Protein AF-A0A0C9V8F7-F1 (afdb_monomer_lite)

pLDDT: mean 87.79, std 12.81, range [54.88, 97.56]

Sequence (69 aa):
KHELAFGGQDGRLGHYPAKVEIPLREGTKEISCPSFFSSPANYKVMDEQMDKWISLKVIEPSRSLWATP

Organism: Sphaerobolus stellatus (strain SS14) (NCBI:txid990650)

Structure (mmCIF, N/CA/C/O backbone):
data_AF-A0A0C9V8F7-F1
#
_entry.id   AF-A0A0C9V8F7-F1
#
loop_
_atom_site.group_PDB
_atom_site.id
_atom_site.type_symbol
_atom_site.label_atom_id
_atom_site.label_alt_id
_atom_site.label_comp_id
_atom_site.label_asym_id
_atom_site.label_entity_id
_atom_site.label_seq_id
_atom_site.pdbx_PDB_ins_code
_atom_site.Cartn_x
_atom_site.Cartn_y
_atom_site.Cartn_z
_atom_site.occupancy
_atom_site.B_iso_or_equiv
_atom_site.auth_seq_id
_atom_site.auth_comp_id
_atom_site.auth_a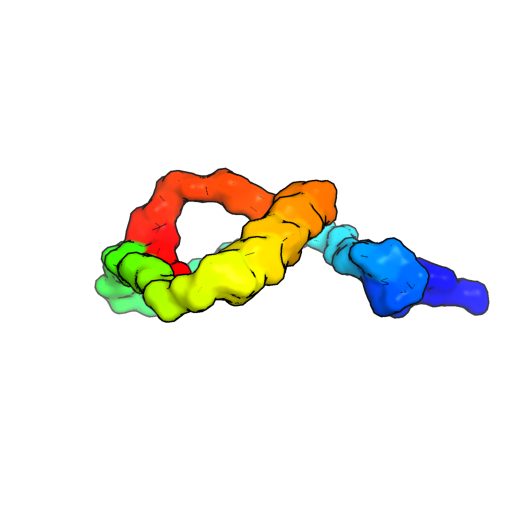sym_id
_atom_site.auth_atom_id
_atom_site.pdbx_PDB_model_num
ATOM 1 N N . LYS A 1 1 ? 6.313 -29.093 -16.910 1.00 54.88 1 LYS A N 1
ATOM 2 C CA . LYS A 1 1 ? 5.666 -27.984 -17.652 1.00 54.88 1 LYS A CA 1
ATOM 3 C C . LYS A 1 1 ? 4.740 -27.241 -16.682 1.00 54.88 1 LYS A C 1
ATOM 5 O O . LYS A 1 1 ? 3.579 -27.602 -16.582 1.00 54.88 1 LYS A O 1
ATOM 10 N N . HIS A 1 2 ? 5.280 -26.296 -15.904 1.00 67.12 2 HIS A N 1
ATOM 11 C CA . HIS A 1 2 ? 4.554 -25.510 -14.885 1.00 67.12 2 HIS A CA 1
ATOM 12 C C . HIS A 1 2 ? 5.108 -24.075 -14.830 1.00 67.12 2 HIS A C 1
ATOM 14 O O . HIS A 1 2 ? 5.458 -23.573 -13.770 1.00 67.12 2 HIS A O 1
ATOM 20 N N . GLU A 1 3 ? 5.242 -23.435 -15.994 1.00 63.97 3 GLU A N 1
ATOM 21 C CA . GLU A 1 3 ? 5.887 -22.115 -16.139 1.00 63.97 3 GLU A CA 1
ATOM 22 C C . GLU A 1 3 ? 5.162 -20.996 -15.371 1.00 63.97 3 GLU A C 1
ATOM 24 O O . GLU A 1 3 ? 5.788 -20.024 -14.979 1.00 63.97 3 GLU A O 1
ATOM 29 N N . LEU A 1 4 ? 3.866 -21.165 -15.084 1.00 65.38 4 LEU A N 1
ATOM 30 C CA . LEU A 1 4 ? 3.031 -20.183 -14.376 1.00 65.38 4 LEU A CA 1
ATOM 31 C C . LEU A 1 4 ? 2.752 -20.546 -12.907 1.00 65.38 4 LEU A C 1
ATOM 33 O O . LEU A 1 4 ? 1.973 -19.870 -12.241 1.00 65.38 4 LEU A O 1
ATOM 37 N N . ALA A 1 5 ? 3.323 -21.642 -12.394 1.00 64.69 5 ALA A N 1
ATOM 38 C CA . ALA A 1 5 ? 3.038 -22.101 -11.030 1.00 64.69 5 ALA A CA 1
ATOM 39 C C . ALA A 1 5 ? 3.828 -21.333 -9.955 1.00 64.69 5 ALA A C 1
ATOM 41 O O . ALA A 1 5 ? 3.458 -21.366 -8.784 1.00 64.69 5 ALA A O 1
ATOM 42 N N . PHE A 1 6 ? 4.903 -20.640 -10.343 1.00 65.56 6 PHE A N 1
ATOM 43 C CA . PHE A 1 6 ? 5.797 -19.934 -9.430 1.00 65.56 6 PHE A CA 1
ATOM 44 C C . PHE A 1 6 ? 5.886 -18.455 -9.823 1.00 65.56 6 PHE A C 1
ATOM 46 O O . PHE A 1 6 ? 6.649 -18.096 -10.716 1.00 65.56 6 PHE A O 1
ATOM 53 N N . GLY A 1 7 ? 5.153 -17.583 -9.121 1.00 60.28 7 GLY A N 1
ATOM 54 C CA . GLY A 1 7 ? 5.075 -16.139 -9.423 1.00 60.28 7 GLY A CA 1
ATOM 55 C C . GLY A 1 7 ? 6.397 -15.354 -9.329 1.00 60.28 7 GLY A C 1
ATOM 56 O O . GLY A 1 7 ? 6.449 -14.170 -9.644 1.00 60.28 7 GLY A O 1
ATOM 57 N N . GLY A 1 8 ? 7.492 -15.998 -8.906 1.00 56.25 8 GLY A N 1
ATOM 58 C CA . GLY A 1 8 ? 8.834 -15.409 -8.899 1.00 56.25 8 GLY A CA 1
ATOM 59 C C . GLY A 1 8 ? 9.543 -15.396 -10.261 1.00 56.25 8 GLY A C 1
ATOM 60 O O . GLY A 1 8 ? 10.546 -14.701 -10.385 1.00 56.25 8 GLY A O 1
ATOM 61 N N . GLN A 1 9 ? 9.066 -16.144 -11.268 1.00 57.12 9 GLN A N 1
ATOM 62 C CA . GLN A 1 9 ? 9.734 -16.244 -12.582 1.00 57.12 9 GLN A CA 1
ATOM 63 C C . GLN A 1 9 ? 9.193 -15.270 -13.640 1.00 57.12 9 GLN A C 1
ATOM 65 O O . GLN A 1 9 ? 9.934 -14.896 -14.544 1.00 57.12 9 GLN A O 1
ATOM 70 N N . ASP A 1 10 ? 7.943 -14.821 -13.520 1.00 60.31 10 ASP A N 1
ATOM 71 C CA . ASP A 1 10 ? 7.286 -13.901 -14.461 1.00 60.31 10 ASP A CA 1
ATOM 72 C C . ASP A 1 10 ? 6.931 -12.538 -13.833 1.00 60.31 10 ASP A C 1
ATOM 74 O O . ASP A 1 10 ? 6.403 -11.652 -14.507 1.00 60.31 10 ASP A O 1
ATOM 78 N N . GLY A 1 11 ? 7.228 -12.355 -12.540 1.00 64.62 11 GLY A N 1
ATOM 79 C CA . GLY A 1 1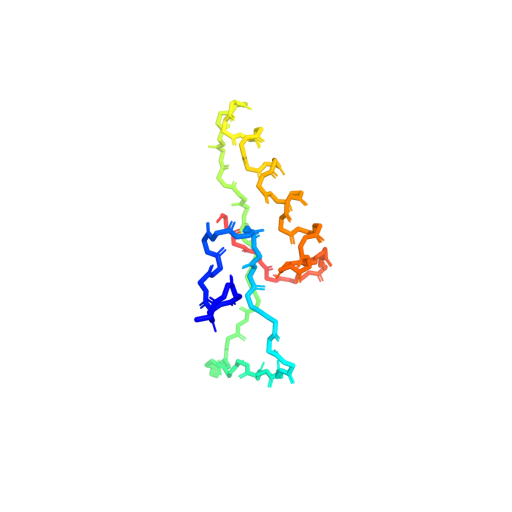1 ? 6.948 -11.126 -11.799 1.00 64.62 11 GLY A CA 1
ATOM 80 C C . GLY A 1 11 ? 5.457 -10.873 -11.562 1.00 64.62 11 GLY A C 1
ATOM 81 O O . GLY A 1 11 ? 5.086 -9.737 -11.247 1.00 64.62 11 GLY A O 1
ATOM 82 N N . ARG A 1 12 ? 4.600 -11.893 -11.724 1.00 66.31 12 ARG A N 1
ATOM 83 C CA . ARG A 1 12 ? 3.147 -11.783 -11.553 1.00 66.31 12 ARG A CA 1
ATOM 84 C C . ARG A 1 12 ? 2.706 -12.372 -10.214 1.00 66.31 12 ARG A C 1
ATOM 86 O O . ARG A 1 12 ? 3.099 -13.470 -9.828 1.00 66.31 12 ARG A O 1
ATOM 93 N N . LEU A 1 13 ? 1.814 -11.659 -9.526 1.00 71.38 13 LEU A N 1
ATOM 94 C CA . LEU A 1 13 ? 1.031 -12.235 -8.433 1.00 71.38 13 LEU A CA 1
ATOM 95 C C . LEU A 1 13 ? -0.117 -13.068 -9.027 1.00 71.38 13 LEU A C 1
ATOM 97 O O . LEU A 1 13 ? -0.728 -12.673 -10.023 1.00 71.38 13 LEU A O 1
ATOM 101 N N . GLY A 1 14 ? -0.425 -14.213 -8.418 1.00 74.00 14 GLY A N 1
ATOM 102 C CA . GLY A 1 14 ? -1.592 -15.008 -8.802 1.00 74.00 14 GLY A CA 1
ATOM 103 C C . GLY A 1 14 ? -2.892 -14.216 -8.614 1.00 74.00 14 GLY A C 1
ATOM 104 O O . GLY A 1 14 ? -3.034 -13.479 -7.642 1.00 74.00 14 GLY A O 1
ATOM 105 N N . HIS A 1 15 ? -3.846 -14.373 -9.534 1.00 76.88 15 HIS A N 1
ATOM 106 C CA . HIS A 1 15 ? -5.152 -13.714 -9.466 1.00 76.88 15 HIS A CA 1
ATOM 107 C C . HIS A 1 15 ? -6.249 -14.764 -9.269 1.00 76.88 15 HIS A C 1
ATOM 109 O O . HIS A 1 15 ? -6.603 -15.478 -10.208 1.00 76.88 15 HIS A O 1
ATOM 115 N N . TYR A 1 16 ? -6.765 -14.879 -8.044 1.00 83.31 16 TYR A N 1
ATOM 116 C CA . TYR A 1 16 ? -7.882 -15.765 -7.715 1.00 83.31 16 TYR A CA 1
ATOM 117 C C . TYR A 1 16 ? -9.164 -14.933 -7.549 1.00 83.31 16 TYR A C 1
ATOM 119 O O . TYR A 1 16 ? -9.173 -14.021 -6.721 1.00 83.31 16 TYR A O 1
ATOM 127 N N . PRO A 1 17 ? -10.241 -15.202 -8.314 1.00 84.81 17 PRO A N 1
ATOM 128 C CA . PRO A 1 17 ? -11.439 -14.365 -8.341 1.00 84.81 17 PRO A CA 1
ATOM 129 C C . PRO A 1 17 ? -12.363 -14.661 -7.149 1.00 84.81 17 PRO A C 1
ATOM 131 O O . PRO A 1 17 ? -13.499 -15.101 -7.318 1.00 84.81 17 PRO A O 1
ATOM 134 N N . ALA A 1 18 ? -11.877 -14.422 -5.934 1.00 89.44 18 ALA A N 1
ATOM 135 C CA . ALA A 1 18 ? -12.671 -14.510 -4.717 1.00 89.44 18 ALA A CA 1
ATOM 136 C C . ALA A 1 18 ? -12.693 -13.175 -3.982 1.00 89.44 18 ALA A C 1
ATOM 138 O O . ALA A 1 18 ? -11.730 -12.411 -3.997 1.00 89.44 18 ALA A O 1
ATOM 139 N N . LYS A 1 19 ? -13.816 -12.918 -3.316 1.00 92.44 19 LYS A N 1
ATOM 140 C CA . LYS A 1 19 ? -13.980 -11.803 -2.389 1.00 92.44 19 LYS A CA 1
ATOM 141 C C . LYS A 1 19 ? -14.133 -12.374 -0.991 1.00 92.44 19 LYS A C 1
ATOM 143 O O . LYS A 1 19 ? -14.797 -13.393 -0.812 1.00 92.44 19 LYS A O 1
ATOM 148 N N . VAL A 1 20 ? -13.504 -11.721 -0.026 1.00 93.56 20 VAL A N 1
ATOM 149 C CA . VAL A 1 20 ? -13.527 -12.120 1.380 1.00 93.56 20 VAL A CA 1
ATOM 150 C C . VAL A 1 20 ? -13.926 -10.905 2.201 1.00 93.56 20 VAL A C 1
ATOM 152 O O . VAL A 1 20 ? 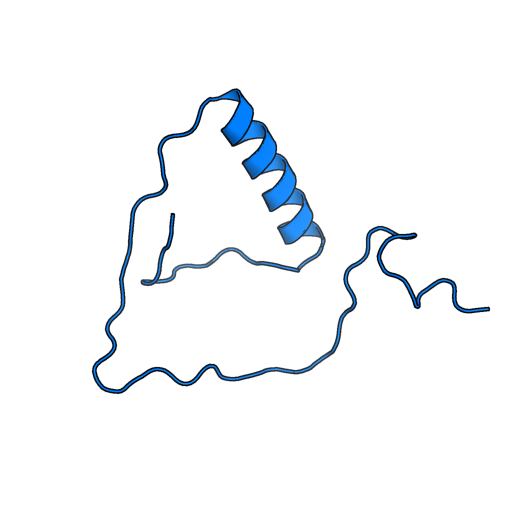-13.432 -9.805 1.958 1.00 93.56 20 VAL A O 1
ATOM 155 N N . GLU A 1 21 ? -14.822 -11.108 3.158 1.00 95.81 21 GLU A N 1
ATOM 156 C CA . GLU A 1 21 ? -15.183 -10.098 4.149 1.00 95.81 21 GLU A CA 1
ATOM 157 C C . GLU A 1 21 ? -14.298 -10.258 5.388 1.00 95.81 21 GLU A C 1
ATOM 159 O O . GLU A 1 21 ? -14.028 -11.377 5.828 1.00 95.81 21 GLU A O 1
ATOM 164 N N . ILE A 1 22 ? -13.833 -9.139 5.949 1.00 94.38 22 ILE A N 1
ATOM 165 C CA . ILE A 1 22 ? -12.981 -9.127 7.143 1.00 94.38 22 ILE A CA 1
ATOM 166 C C . ILE A 1 22 ? -13.844 -8.706 8.342 1.00 94.38 22 ILE A C 1
ATOM 168 O O . ILE A 1 22 ? -14.192 -7.527 8.440 1.00 94.38 22 ILE A O 1
ATOM 172 N N . PRO A 1 23 ? -14.209 -9.626 9.256 1.00 96.38 23 PRO A N 1
ATOM 173 C CA . PRO A 1 23 ? -15.005 -9.276 10.426 1.00 96.38 23 PRO A CA 1
ATOM 174 C C . PRO A 1 23 ? -14.188 -8.434 11.415 1.00 96.38 23 PRO A C 1
ATOM 176 O O . PRO A 1 23 ? -13.056 -8.777 11.765 1.00 96.38 23 PRO A O 1
ATOM 179 N N . LEU A 1 24 ? -14.781 -7.338 11.892 1.00 96.06 24 LEU A N 1
ATOM 180 C CA . LEU A 1 24 ? -14.202 -6.479 12.927 1.00 96.06 24 LEU A CA 1
ATOM 181 C C . LEU A 1 24 ? -14.710 -6.878 14.315 1.00 96.06 24 LEU A C 1
ATOM 183 O O . LEU A 1 24 ? -15.789 -7.450 14.464 1.00 96.06 24 LEU A O 1
ATOM 187 N N . ARG A 1 25 ? -13.937 -6.550 15.355 1.00 96.81 25 ARG A N 1
ATOM 188 C CA . ARG A 1 25 ? -14.383 -6.715 16.746 1.00 96.81 25 ARG A CA 1
ATOM 189 C C . ARG A 1 25 ? -15.487 -5.702 17.060 1.00 96.81 25 ARG A C 1
ATOM 191 O O . ARG A 1 25 ? -15.444 -4.575 16.565 1.00 96.81 25 ARG A O 1
ATOM 198 N N . GLU A 1 26 ? -16.436 -6.068 17.914 1.00 96.06 26 GLU A N 1
ATOM 199 C CA . GLU A 1 26 ? -17.497 -5.154 18.352 1.00 96.06 26 GLU A CA 1
ATOM 200 C C . GLU A 1 26 ? -16.929 -3.860 18.961 1.00 96.06 26 GLU A C 1
ATOM 202 O O . GLU A 1 26 ? -15.945 -3.880 19.701 1.00 96.06 26 GLU A O 1
ATOM 207 N N . GLY A 1 27 ? -17.536 -2.718 18.616 1.00 95.81 27 GLY A N 1
ATOM 208 C CA . GLY A 1 27 ? -17.109 -1.392 19.080 1.00 95.81 27 GLY A CA 1
ATOM 209 C C . GLY A 1 27 ? -15.866 -0.816 18.385 1.00 95.81 27 GLY A C 1
ATOM 210 O O . GLY A 1 27 ? -15.420 0.271 18.758 1.00 95.81 27 GLY A O 1
ATOM 211 N N . THR A 1 28 ? -15.316 -1.505 17.381 1.00 95.88 28 THR A N 1
ATOM 212 C CA . THR A 1 28 ? -14.194 -1.009 16.568 1.00 95.88 28 THR A CA 1
ATOM 213 C C . THR A 1 28 ? -14.591 0.263 15.814 1.00 95.88 28 THR A C 1
ATOM 215 O O . THR A 1 28 ? -15.638 0.303 15.171 1.00 95.88 28 THR A O 1
ATOM 218 N N . LYS A 1 29 ? -13.743 1.293 15.892 1.00 94.94 29 LYS A N 1
ATOM 219 C CA . LYS A 1 29 ? -13.913 2.578 15.200 1.00 94.94 29 LYS A CA 1
ATOM 220 C C . LYS A 1 29 ? -12.737 2.844 14.282 1.00 94.94 29 LYS A C 1
ATOM 222 O O . LYS A 1 29 ? -11.625 2.403 14.568 1.00 94.94 29 LYS A O 1
ATOM 227 N N . GLU A 1 30 ? -12.995 3.602 13.233 1.00 95.44 30 GLU A N 1
ATOM 228 C CA . GLU A 1 30 ? -12.012 4.003 12.243 1.00 95.44 30 GLU A CA 1
ATOM 229 C C . GLU A 1 30 ? -10.870 4.799 12.879 1.00 95.44 30 GLU A C 1
ATOM 231 O O . GLU A 1 30 ? -11.088 5.670 13.727 1.00 95.44 30 GLU A O 1
ATOM 236 N N . ILE A 1 31 ? -9.640 4.494 12.464 1.00 95.38 31 ILE A N 1
ATOM 237 C CA . ILE A 1 31 ? -8.440 5.206 12.899 1.00 95.38 31 ILE A CA 1
ATOM 238 C C . ILE A 1 31 ? -7.602 5.625 11.696 1.00 95.38 31 ILE A C 1
ATOM 240 O O . ILE A 1 31 ? -7.312 4.823 10.810 1.00 95.38 31 ILE A O 1
ATOM 244 N N . SER A 1 32 ? -7.173 6.884 11.707 1.00 95.94 32 SER A N 1
ATOM 245 C CA . SER A 1 32 ? -6.259 7.439 10.716 1.00 95.94 32 SER A CA 1
ATOM 246 C C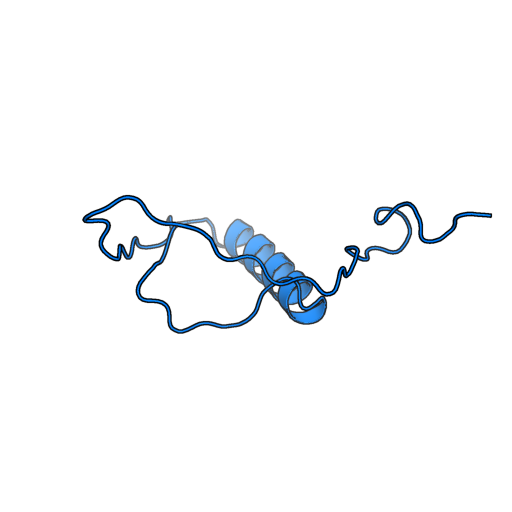 . SER A 1 32 ? -4.977 7.878 11.406 1.00 95.94 32 SER A C 1
ATOM 248 O O . SER A 1 32 ? -4.968 8.857 12.154 1.00 95.94 32 SER A O 1
ATOM 250 N N . CYS A 1 33 ? -3.889 7.162 11.141 1.00 94.88 33 CYS A N 1
ATOM 251 C CA . CYS A 1 33 ? -2.557 7.509 11.614 1.00 94.88 33 CYS A CA 1
ATOM 252 C C . CYS A 1 33 ? -1.718 8.107 10.472 1.00 94.88 33 CYS A C 1
ATOM 254 O O . CYS A 1 33 ? -1.768 7.595 9.354 1.00 94.88 33 CYS A O 1
ATOM 256 N N . PRO A 1 34 ? -0.942 9.175 10.731 1.00 93.62 34 PRO A N 1
ATOM 257 C CA . PRO A 1 34 ? -0.054 9.754 9.728 1.00 93.62 34 PRO A CA 1
ATOM 258 C C . PRO A 1 34 ? 1.143 8.835 9.450 1.00 93.62 34 PRO A C 1
ATOM 260 O O . PRO A 1 34 ? 1.653 8.191 10.365 1.00 93.62 34 PRO A O 1
ATOM 263 N N . SER A 1 35 ? 1.621 8.826 8.206 1.00 92.56 35 SER A N 1
ATOM 264 C CA . SER A 1 35 ? 2.818 8.081 7.801 1.00 92.56 35 SER A CA 1
ATOM 265 C C . SER A 1 35 ? 4.070 8.509 8.566 1.00 92.56 35 SER A C 1
ATOM 267 O O . SER A 1 35 ? 4.210 9.664 8.979 1.00 92.56 35 SER A O 1
ATOM 269 N N . PHE A 1 36 ? 5.012 7.579 8.725 1.00 94.56 36 PHE A N 1
ATOM 270 C CA . PHE A 1 36 ? 6.307 7.890 9.320 1.00 94.56 36 PHE A CA 1
ATOM 271 C C . PHE A 1 36 ? 7.134 8.802 8.412 1.00 94.56 36 PHE A C 1
ATOM 273 O O . PHE A 1 36 ? 7.159 8.641 7.192 1.00 94.56 36 PHE A O 1
ATOM 280 N N . PHE A 1 37 ? 7.896 9.713 9.021 1.00 93.62 37 PHE A N 1
ATOM 281 C CA . PHE A 1 37 ? 8.895 10.481 8.288 1.00 93.62 37 PHE A CA 1
ATOM 282 C C . PHE A 1 37 ? 10.009 9.558 7.791 1.00 93.62 37 PHE A C 1
ATOM 284 O O . PHE A 1 37 ? 10.719 8.940 8.584 1.00 93.62 37 PHE A O 1
ATOM 291 N N . SER A 1 38 ? 10.174 9.501 6.473 1.00 93.94 38 SER A N 1
ATOM 292 C CA . SER A 1 38 ? 11.256 8.775 5.810 1.00 93.94 38 SER A CA 1
ATOM 293 C C . SER A 1 38 ? 12.245 9.714 5.119 1.00 93.94 38 SER A C 1
ATOM 295 O O . SER A 1 38 ? 11.985 10.899 4.911 1.00 93.94 38 SER A O 1
ATOM 297 N N . SER A 1 39 ? 13.423 9.188 4.778 1.00 96.56 39 SER A N 1
ATOM 298 C CA . SER A 1 39 ? 14.398 9.925 3.974 1.00 96.56 39 SER A CA 1
ATOM 299 C C . SER A 1 39 ? 13.891 10.100 2.531 1.00 96.56 39 SER A C 1
ATOM 301 O O . SER A 1 39 ? 13.129 9.260 2.046 1.00 96.56 39 SER A O 1
ATOM 303 N N . PRO A 1 40 ? 14.355 11.122 1.787 1.00 96.81 40 PRO A N 1
ATOM 304 C CA . PRO A 1 40 ? 13.998 11.279 0.375 1.00 96.81 40 PRO A CA 1
ATOM 305 C C . PRO A 1 40 ? 14.358 10.068 -0.499 1.00 96.81 40 PRO A C 1
ATOM 307 O O . PRO A 1 40 ? 13.678 9.798 -1.481 1.00 96.81 40 PRO A O 1
ATOM 310 N N . ALA A 1 41 ? 15.420 9.332 -0.155 1.00 97.44 41 ALA A N 1
ATOM 311 C CA . ALA A 1 41 ? 15.792 8.108 -0.863 1.00 97.44 41 ALA A CA 1
ATOM 312 C C . ALA A 1 41 ? 14.781 6.980 -0.608 1.00 97.44 41 ALA A C 1
ATOM 314 O O . ALA A 1 41 ? 14.388 6.292 -1.544 1.00 97.44 41 ALA A O 1
ATOM 315 N N . ASN A 1 42 ? 14.317 6.834 0.635 1.00 96.44 42 ASN A N 1
ATOM 316 C CA . ASN A 1 42 ? 13.328 5.821 0.991 1.00 96.44 42 ASN A CA 1
ATOM 317 C C . ASN A 1 42 ? 11.960 6.120 0.372 1.00 96.44 42 ASN A C 1
ATOM 319 O O . ASN A 1 42 ? 11.320 5.192 -0.108 1.00 96.44 42 ASN A O 1
ATOM 323 N N . TYR A 1 43 ? 11.544 7.391 0.320 1.00 96.25 43 TYR A N 1
ATOM 324 C CA . TYR A 1 43 ? 10.301 7.766 -0.363 1.00 96.25 43 TYR A CA 1
ATOM 325 C C . TYR A 1 43 ? 10.303 7.338 -1.832 1.00 96.25 43 TYR A C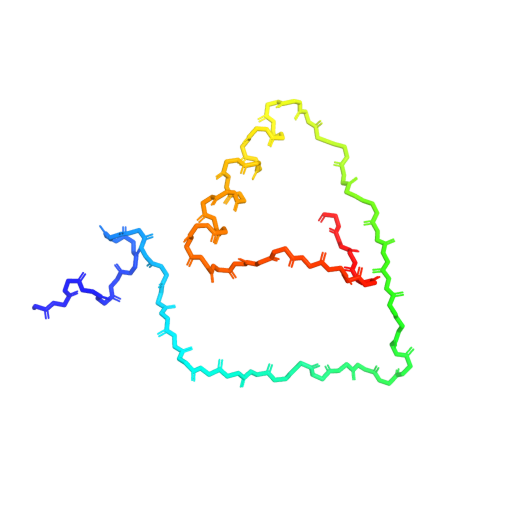 1
ATOM 327 O O . TYR A 1 43 ? 9.341 6.729 -2.271 1.00 96.25 43 TYR A O 1
ATOM 335 N N . LYS A 1 44 ? 11.412 7.527 -2.563 1.00 97.56 44 LYS A N 1
ATOM 336 C CA . LYS A 1 44 ? 11.512 7.071 -3.962 1.00 97.56 44 LYS A CA 1
ATOM 337 C C . LYS A 1 44 ? 11.300 5.565 -4.108 1.00 97.56 44 LYS A C 1
ATOM 339 O O . LYS A 1 44 ? 10.571 5.134 -4.989 1.00 97.56 44 LYS A O 1
ATOM 344 N N . VAL A 1 45 ? 11.910 4.772 -3.225 1.00 97.44 45 VAL A N 1
ATOM 345 C CA . VAL A 1 45 ? 11.743 3.309 -3.233 1.00 97.44 45 VAL A CA 1
ATOM 346 C C . VAL A 1 45 ? 10.293 2.919 -2.932 1.00 97.44 45 VAL A C 1
ATOM 348 O O . VAL A 1 45 ? 9.763 2.001 -3.554 1.00 97.44 45 VAL A O 1
ATOM 351 N N . MET A 1 46 ? 9.648 3.609 -1.987 1.00 95.69 46 MET A N 1
ATOM 352 C CA . MET A 1 46 ? 8.236 3.389 -1.664 1.00 95.69 46 MET A CA 1
ATOM 353 C C . MET A 1 46 ? 7.344 3.727 -2.861 1.00 95.69 46 MET A C 1
ATOM 355 O O . MET A 1 46 ? 6.540 2.889 -3.258 1.00 95.69 46 MET A O 1
ATOM 359 N N . ASP A 1 47 ? 7.532 4.897 -3.469 1.00 96.25 47 ASP A N 1
ATOM 360 C CA . ASP A 1 47 ? 6.746 5.362 -4.615 1.00 96.25 47 ASP A CA 1
ATOM 361 C C . ASP A 1 47 ? 6.866 4.394 -5.807 1.00 96.25 47 ASP A C 1
ATOM 3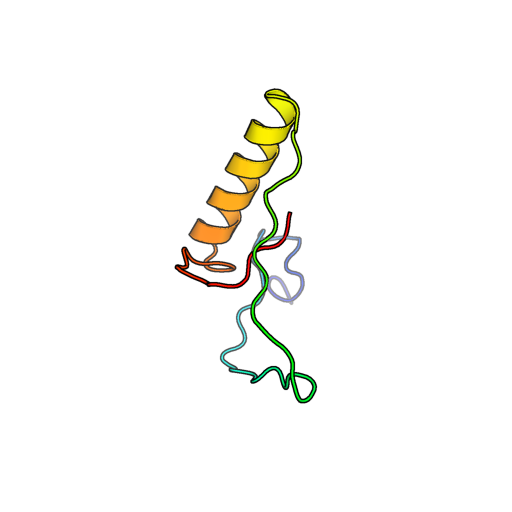63 O O . ASP A 1 47 ? 5.851 3.934 -6.332 1.00 96.25 47 ASP A O 1
ATOM 367 N N . GLU A 1 48 ? 8.088 3.979 -6.165 1.00 96.75 48 GLU A N 1
ATOM 368 C CA . GLU A 1 48 ? 8.334 3.002 -7.241 1.00 96.75 48 GLU A CA 1
ATOM 369 C C . GLU A 1 48 ? 7.630 1.658 -6.984 1.00 96.75 48 GLU A C 1
ATOM 371 O O . GLU A 1 48 ? 7.070 1.038 -7.898 1.00 96.75 48 GLU A O 1
ATOM 376 N N . GLN A 1 49 ? 7.637 1.196 -5.731 1.00 94.38 49 GLN A N 1
ATOM 377 C CA . GLN A 1 49 ? 6.952 -0.034 -5.348 1.00 94.38 49 GLN A CA 1
ATOM 378 C C . GLN A 1 49 ? 5.427 0.126 -5.414 1.00 94.38 49 GLN A C 1
ATOM 380 O O . GLN A 1 49 ? 4.740 -0.797 -5.874 1.00 94.38 49 GLN A O 1
ATOM 385 N N . MET A 1 50 ? 4.890 1.277 -4.997 1.00 95.19 50 MET A N 1
ATOM 386 C CA . MET A 1 50 ? 3.452 1.535 -5.053 1.00 95.19 50 MET A CA 1
ATOM 387 C C . MET A 1 50 ? 2.951 1.601 -6.492 1.00 95.19 50 MET A C 1
ATOM 389 O O . MET A 1 50 ? 1.958 0.942 -6.812 1.00 95.19 50 MET A O 1
ATOM 393 N N . ASP A 1 51 ? 3.674 2.287 -7.374 1.00 95.94 51 ASP A N 1
ATOM 394 C CA . ASP A 1 51 ? 3.362 2.353 -8.804 1.00 95.94 51 ASP A CA 1
ATOM 395 C C . ASP A 1 51 ? 3.314 0.956 -9.432 1.00 95.94 51 ASP A C 1
ATOM 397 O O . ASP A 1 51 ? 2.387 0.614 -10.180 1.00 95.94 51 ASP A O 1
ATOM 401 N N . LYS A 1 52 ? 4.274 0.094 -9.073 1.00 92.69 52 LYS A N 1
ATOM 402 C CA . LYS A 1 52 ? 4.293 -1.298 -9.527 1.00 92.69 52 LYS A CA 1
ATOM 403 C C . LYS A 1 52 ? 3.062 -2.069 -9.047 1.00 92.69 52 LYS A C 1
ATOM 405 O O . LYS A 1 52 ? 2.460 -2.798 -9.837 1.00 92.69 52 LYS A O 1
ATOM 410 N N . TRP A 1 53 ? 2.666 -1.931 -7.782 1.00 92.25 53 TRP A N 1
ATOM 411 C CA . TRP A 1 53 ? 1.489 -2.625 -7.243 1.00 92.25 53 TRP A CA 1
ATOM 412 C C . TRP A 1 53 ? 0.168 -2.118 -7.820 1.00 92.25 53 TRP A C 1
ATOM 414 O O . TRP A 1 53 ? -0.718 -2.938 -8.078 1.00 92.25 53 TRP A O 1
ATOM 424 N N . ILE A 1 54 ? 0.048 -0.816 -8.085 1.00 93.25 54 ILE A N 1
ATOM 425 C CA . ILE A 1 54 ? -1.114 -0.233 -8.770 1.00 93.25 54 ILE A CA 1
ATOM 426 C C . ILE A 1 54 ? -1.199 -0.771 -10.206 1.00 93.25 54 ILE A C 1
ATOM 428 O O . ILE A 1 54 ? -2.257 -1.236 -10.632 1.00 93.25 54 ILE A O 1
ATOM 432 N N . SER A 1 55 ? -0.079 -0.794 -10.938 1.00 91.62 55 SER A N 1
ATOM 433 C CA . SER A 1 55 ? -0.006 -1.344 -12.303 1.00 91.62 55 SER A CA 1
ATOM 434 C C . SER A 1 55 ? -0.391 -2.829 -12.360 1.00 91.62 55 SER A C 1
ATOM 436 O O . SER A 1 55 ? -1.142 -3.263 -13.238 1.00 91.62 55 SER A O 1
ATOM 438 N N . LEU A 1 56 ? 0.051 -3.607 -11.367 1.00 88.69 56 LEU A N 1
ATOM 439 C CA . LEU A 1 56 ? -0.302 -5.021 -11.210 1.00 88.69 56 LEU A CA 1
ATOM 440 C C . LEU A 1 56 ? -1.713 -5.248 -10.639 1.00 88.69 56 LEU A C 1
ATOM 442 O O . LEU A 1 56 ? -2.126 -6.403 -10.519 1.00 88.69 56 LEU A O 1
ATOM 446 N N . LYS A 1 57 ? -2.456 -4.182 -10.308 1.00 89.69 57 LYS A N 1
ATOM 447 C CA . LYS A 1 57 ? -3.795 -4.226 -9.692 1.00 89.69 57 LYS A CA 1
ATOM 448 C C . LYS A 1 57 ? -3.836 -5.021 -8.382 1.00 89.69 57 LYS A C 1
ATOM 450 O O . LYS A 1 57 ? -4.835 -5.664 -8.069 1.00 89.69 57 LYS A O 1
ATOM 455 N N . VAL A 1 58 ? -2.731 -5.001 -7.636 1.00 89.31 58 VAL A N 1
ATOM 456 C CA . VAL A 1 58 ? -2.638 -5.582 -6.287 1.00 89.31 58 VAL A CA 1
ATOM 457 C C . VAL A 1 58 ? -3.293 -4.649 -5.267 1.00 89.31 58 VAL A C 1
ATOM 459 O O . VAL A 1 58 ? -3.903 -5.116 -4.311 1.00 89.31 58 VAL A O 1
ATOM 462 N N . ILE A 1 59 ? -3.194 -3.337 -5.498 1.00 93.31 59 ILE A N 1
ATOM 463 C CA . ILE A 1 59 ? -3.844 -2.286 -4.711 1.00 93.31 59 ILE A CA 1
ATOM 464 C C . ILE A 1 59 ? -4.531 -1.276 -5.634 1.00 93.31 59 ILE A C 1
ATOM 466 O O . ILE A 1 59 ? -4.268 -1.238 -6.837 1.00 93.31 59 ILE A O 1
ATOM 470 N N . GLU A 1 60 ? -5.357 -0.414 -5.049 1.00 94.88 60 GLU A N 1
ATOM 471 C CA . GLU A 1 60 ? -6.038 0.678 -5.740 1.00 94.88 60 GLU A CA 1
ATOM 472 C C . GLU A 1 60 ? -6.097 1.946 -4.867 1.00 94.88 60 GLU A C 1
ATOM 474 O O . GLU A 1 60 ? -6.068 1.845 -3.636 1.00 94.88 60 GLU A O 1
ATOM 479 N N . PRO A 1 61 ? -6.182 3.149 -5.468 1.00 96.56 61 PRO A N 1
ATOM 480 C CA . PRO A 1 61 ? -6.429 4.377 -4.719 1.00 96.56 61 PRO A CA 1
ATOM 481 C C . PRO A 1 61 ? -7.751 4.309 -3.951 1.00 96.56 61 PRO A C 1
ATOM 483 O O . PRO A 1 61 ? -8.774 3.888 -4.487 1.00 96.56 61 PRO A O 1
ATOM 486 N N . SER A 1 62 ? -7.748 4.790 -2.709 1.00 95.62 62 SER A N 1
ATOM 487 C CA . SER A 1 62 ? -8.909 4.732 -1.819 1.00 95.62 62 SER A CA 1
ATOM 488 C C . SER A 1 62 ? -9.103 6.038 -1.049 1.00 95.62 62 SER A C 1
ATOM 490 O O . SER A 1 62 ? -8.168 6.810 -0.844 1.00 95.62 62 SER A O 1
ATOM 492 N N . ARG A 1 63 ? -10.343 6.283 -0.614 1.00 95.75 63 ARG A N 1
ATOM 493 C CA . ARG A 1 63 ? -10.732 7.364 0.307 1.00 95.75 63 ARG A CA 1
ATOM 494 C C . ARG A 1 63 ? -11.248 6.747 1.606 1.00 95.75 63 ARG A C 1
ATOM 496 O O . ARG A 1 63 ? -12.438 6.803 1.900 1.00 95.75 63 ARG A O 1
ATOM 503 N N . SER A 1 64 ? -10.348 6.091 2.330 1.00 94.38 64 SER A N 1
ATOM 504 C CA . SER A 1 64 ? -10.654 5.375 3.568 1.00 94.38 64 SER A CA 1
ATOM 505 C C . SER A 1 64 ? -10.529 6.285 4.791 1.00 94.38 64 SER A C 1
ATOM 507 O O . SER A 1 64 ? -9.634 7.123 4.857 1.00 94.38 64 SER A O 1
ATOM 509 N N . LEU A 1 65 ? -11.397 6.083 5.784 1.00 95.50 65 LEU A N 1
ATOM 510 C CA . LEU A 1 65 ? -11.221 6.648 7.130 1.00 95.50 65 LEU A CA 1
ATOM 511 C C . LEU A 1 65 ? -10.169 5.874 7.949 1.00 95.50 65 LEU A C 1
ATOM 513 O O . LEU A 1 65 ? -9.730 6.344 8.996 1.00 95.50 65 LEU A O 1
ATOM 517 N N . TRP A 1 66 ? -9.768 4.698 7.456 1.00 95.94 66 TRP A N 1
ATOM 518 C CA . TRP A 1 66 ? -8.665 3.898 7.972 1.00 95.94 66 TRP A CA 1
ATOM 519 C C . TRP A 1 66 ? -7.366 4.244 7.254 1.00 95.94 66 TRP A C 1
ATOM 521 O O . TRP A 1 66 ? -7.296 4.104 6.030 1.00 95.94 66 TRP A O 1
ATOM 531 N N . ALA A 1 67 ? -6.336 4.617 8.009 1.00 95.94 67 ALA A N 1
ATOM 532 C CA . ALA A 1 67 ? -4.986 4.818 7.493 1.00 95.94 67 ALA A CA 1
ATOM 533 C C . ALA A 1 67 ? -3.945 4.349 8.513 1.00 95.94 67 ALA A C 1
ATOM 535 O O . ALA A 1 67 ? -4.062 4.637 9.708 1.00 95.94 67 ALA A O 1
ATOM 536 N N . THR A 1 68 ? -2.925 3.640 8.033 1.00 93.81 68 THR A N 1
ATOM 537 C CA . THR A 1 68 ? -1.805 3.146 8.840 1.00 93.81 68 THR A CA 1
ATOM 538 C C . THR A 1 68 ? -0.477 3.636 8.260 1.00 93.81 68 THR A C 1
ATOM 540 O O . THR A 1 68 ? -0.401 3.772 7.036 1.00 93.81 68 THR A O 1
ATOM 543 N N . PRO A 1 69 ? 0.544 3.901 9.098 1.00 90.94 69 PRO A N 1
ATOM 544 C CA . PRO A 1 69 ? 1.831 4.417 8.640 1.00 90.94 69 PRO A CA 1
ATOM 545 C C . PRO A 1 69 ? 2.658 3.427 7.821 1.00 90.94 69 PRO A C 1
ATOM 547 O O . PRO A 1 69 ? 2.514 2.203 8.045 1.00 90.94 69 PRO A O 1
#

Radius of gyration: 16.7 Å; chains: 1; bounding box: 33×39×37 Å

Foldseek 3Di:
DCQPVDCVNVVADDDDPDDDDDDDDPPDDADADDDDDDDPVVVVVVVVVVVVCVVNVVDDDDDDSHHDD

Secondary structure (DSSP, 8-state):
--TTS-TTTTSPPP--------PPPTT----B-PPPP--HHHHHHHHHHHHHHHHTTSS-----S-B--